Protein AF-R7TET0-F1 (afdb_monomer_lite)

Radius of gyration: 11.29 Å; chains: 1; bounding box: 26×31×24 Å

Structure (mmCIF, N/CA/C/O backbone):
data_AF-R7TET0-F1
#
_entry.id   AF-R7TET0-F1
#
loop_
_atom_site.group_PDB
_atom_site.id
_atom_site.type_symbol
_atom_site.label_atom_id
_atom_site.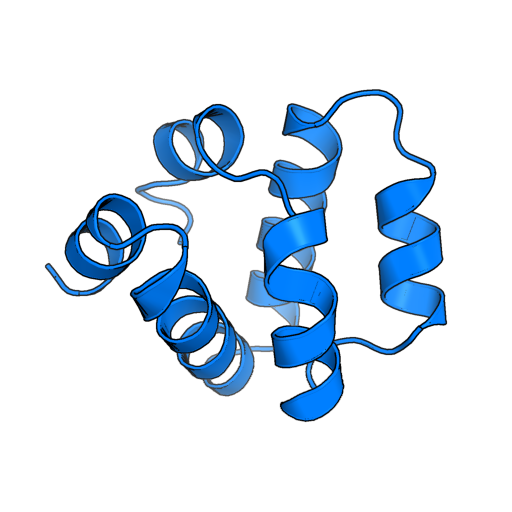label_alt_id
_atom_site.label_comp_id
_atom_site.label_asym_id
_atom_site.label_entity_id
_atom_site.label_seq_id
_atom_site.pdbx_PDB_ins_code
_atom_site.Cartn_x
_atom_site.Cartn_y
_atom_site.Cartn_z
_atom_site.occupancy
_atom_site.B_iso_or_equiv
_atom_site.auth_seq_id
_atom_site.auth_comp_id
_atom_site.auth_asym_id
_atom_site.auth_atom_id
_atom_site.pdbx_PDB_model_num
ATOM 1 N N . LEU A 1 1 ? 4.795 -9.310 4.050 1.00 79.38 1 LEU A N 1
ATOM 2 C CA . LEU A 1 1 ? 5.069 -7.906 3.653 1.00 79.38 1 LEU A CA 1
ATOM 3 C C . LEU A 1 1 ? 6.502 -7.451 3.972 1.00 79.38 1 LEU A C 1
ATOM 5 O O . LEU A 1 1 ? 7.165 -7.002 3.048 1.00 79.38 1 LEU A O 1
ATOM 9 N N . SER A 1 2 ? 7.025 -7.594 5.202 1.00 84.31 2 SER A N 1
ATOM 10 C CA . SER A 1 2 ? 8.379 -7.100 5.565 1.00 84.31 2 SER A CA 1
ATOM 11 C C . SER A 1 2 ? 9.523 -7.560 4.651 1.00 84.31 2 SER A C 1
ATOM 13 O O . SER A 1 2 ? 10.401 -6.762 4.339 1.00 84.31 2 SER A O 1
ATOM 15 N N . ARG A 1 3 ? 9.498 -8.813 4.174 1.00 89.50 3 ARG A N 1
ATOM 16 C CA . ARG A 1 3 ? 10.529 -9.366 3.271 1.00 89.50 3 ARG A CA 1
ATOM 17 C C . ARG A 1 3 ? 10.641 -8.620 1.934 1.00 89.50 3 ARG A C 1
ATOM 19 O O . ARG A 1 3 ? 11.729 -8.526 1.388 1.00 89.50 3 ARG A O 1
ATOM 26 N N . ASN A 1 4 ? 9.542 -8.031 1.460 1.00 92.81 4 ASN A N 1
ATOM 27 C CA . ASN A 1 4 ? 9.461 -7.348 0.165 1.00 92.81 4 ASN A CA 1
ATOM 28 C C . ASN A 1 4 ? 9.397 -5.818 0.314 1.00 92.81 4 ASN A C 1
ATOM 30 O O . ASN A 1 4 ? 9.128 -5.113 -0.656 1.00 92.81 4 ASN A O 1
ATOM 34 N N . LEU A 1 5 ? 9.649 -5.284 1.518 1.00 93.06 5 LEU A N 1
ATOM 35 C CA . LEU A 1 5 ? 9.438 -3.870 1.847 1.00 93.06 5 LEU A CA 1
ATOM 36 C C . LEU A 1 5 ? 10.189 -2.916 0.910 1.00 93.06 5 LEU A C 1
ATOM 38 O O . LEU A 1 5 ? 9.631 -1.906 0.492 1.00 93.06 5 LEU A O 1
ATOM 42 N N . VAL A 1 6 ? 11.437 -3.233 0.555 1.00 94.75 6 VAL A N 1
ATOM 43 C CA . VAL A 1 6 ? 12.245 -2.395 -0.347 1.00 94.75 6 VAL A CA 1
ATOM 44 C C . VAL A 1 6 ? 11.580 -2.274 -1.716 1.00 94.75 6 VAL A C 1
ATOM 46 O O . VAL A 1 6 ? 11.413 -1.165 -2.214 1.00 94.75 6 VAL A O 1
ATOM 49 N N . LYS A 1 7 ? 11.150 -3.401 -2.290 1.00 95.62 7 LYS A N 1
ATOM 50 C CA . LYS A 1 7 ? 10.513 -3.447 -3.609 1.00 95.62 7 LYS A CA 1
ATOM 51 C C . LYS A 1 7 ? 9.148 -2.759 -3.589 1.00 95.62 7 LYS A C 1
ATOM 53 O O . LYS A 1 7 ? 8.891 -1.892 -4.414 1.00 95.62 7 LYS A O 1
ATOM 58 N N . LEU A 1 8 ? 8.336 -3.051 -2.570 1.00 95.62 8 LEU A N 1
ATOM 59 C CA . LEU A 1 8 ? 7.030 -2.420 -2.380 1.00 95.62 8 LEU A CA 1
ATOM 60 C C . LEU A 1 8 ? 7.147 -0.894 -2.259 1.00 95.62 8 LEU A C 1
ATOM 62 O O . LEU A 1 8 ? 6.429 -0.175 -2.934 1.00 95.62 8 LEU A O 1
ATOM 66 N N . THR A 1 9 ? 8.070 -0.384 -1.442 1.00 95.81 9 THR A N 1
ATOM 67 C CA . THR A 1 9 ? 8.232 1.070 -1.229 1.00 95.81 9 THR A CA 1
ATOM 68 C C . THR A 1 9 ? 8.839 1.818 -2.418 1.00 95.81 9 THR A C 1
ATOM 70 O O . THR A 1 9 ? 8.698 3.039 -2.501 1.00 95.81 9 THR A O 1
ATOM 73 N N . ASN A 1 10 ? 9.518 1.114 -3.325 1.00 95.81 10 ASN A N 1
ATOM 74 C CA . ASN A 1 10 ? 10.089 1.695 -4.538 1.00 95.81 10 ASN A CA 1
ATOM 75 C C . ASN A 1 10 ? 9.095 1.743 -5.697 1.00 95.81 10 ASN A C 1
ATOM 77 O O . ASN A 1 10 ? 9.118 2.705 -6.463 1.00 95.81 10 ASN A O 1
ATOM 81 N N . ASP A 1 11 ? 8.238 0.735 -5.817 1.00 96.31 11 ASP A N 1
ATOM 82 C CA . ASP A 1 11 ? 7.414 0.568 -7.013 1.00 96.31 11 ASP A CA 1
ATOM 83 C C . ASP A 1 11 ? 5.973 1.049 -6.776 1.00 96.31 11 ASP A C 1
ATOM 85 O O . ASP A 1 11 ? 5.363 1.608 -7.682 1.00 96.31 11 ASP A O 1
ATOM 89 N N . LEU A 1 12 ? 5.448 0.923 -5.549 1.00 96.38 12 LEU A N 1
ATOM 90 C CA . LEU A 1 12 ? 4.076 1.310 -5.218 1.00 96.38 12 LEU A CA 1
ATOM 91 C C . LEU A 1 12 ? 3.914 2.832 -5.100 1.00 96.38 12 LEU A C 1
ATOM 93 O O . LEU A 1 12 ? 4.561 3.484 -4.276 1.00 96.38 12 LEU A O 1
ATOM 97 N N . ASN A 1 13 ? 2.952 3.385 -5.835 1.00 96.12 13 ASN A N 1
ATOM 98 C CA . ASN A 1 13 ? 2.289 4.634 -5.479 1.00 96.12 13 ASN A CA 1
ATOM 99 C C . ASN A 1 13 ? 0.976 4.322 -4.731 1.00 96.12 13 ASN A C 1
ATOM 101 O O . ASN A 1 13 ? 0.035 3.822 -5.344 1.00 96.12 13 ASN A O 1
ATOM 105 N N . PRO A 1 14 ? 0.870 4.626 -3.423 1.00 95.06 14 PRO A N 1
ATOM 106 C CA . PRO A 1 14 ? -0.311 4.277 -2.627 1.00 95.06 14 PRO A CA 1
ATOM 107 C C . PRO A 1 14 ? -1.632 4.846 -3.144 1.00 95.06 14 PRO A C 1
ATOM 109 O O . PRO A 1 14 ? -2.667 4.211 -2.966 1.00 95.06 14 PRO A O 1
ATOM 112 N N . ARG A 1 15 ? -1.594 6.010 -3.811 1.00 95.25 15 ARG A N 1
ATOM 113 C CA . ARG A 1 15 ? -2.792 6.668 -4.357 1.00 95.25 15 ARG A CA 1
ATOM 114 C C . ARG A 1 15 ? -3.582 5.775 -5.308 1.00 95.25 15 ARG A C 1
ATOM 116 O O . ARG A 1 15 ? -4.798 5.882 -5.350 1.00 95.25 15 ARG A O 1
ATOM 123 N N . ASP A 1 16 ? -2.903 4.875 -6.009 1.00 96.50 16 ASP A N 1
ATOM 124 C CA . ASP A 1 16 ? -3.508 4.041 -7.048 1.00 96.50 16 ASP A CA 1
ATOM 125 C C . ASP A 1 16 ? -4.361 2.892 -6.480 1.00 96.50 16 ASP A C 1
ATOM 127 O O . ASP A 1 16 ? -5.021 2.183 -7.240 1.00 96.50 16 ASP A O 1
ATOM 131 N N . ILE A 1 17 ? -4.306 2.668 -5.160 1.00 96.31 17 ILE A N 1
ATOM 132 C CA . ILE A 1 17 ? -5.008 1.568 -4.483 1.00 96.31 17 ILE A CA 1
ATOM 133 C C . ILE A 1 17 ? -5.847 2.015 -3.276 1.00 96.31 17 ILE A C 1
ATOM 135 O O . ILE A 1 17 ? -6.375 1.176 -2.547 1.00 96.31 17 ILE A O 1
ATOM 139 N N . TYR A 1 18 ? -5.954 3.322 -3.021 1.00 95.44 18 TYR A N 1
ATOM 140 C CA . TYR A 1 18 ? -6.6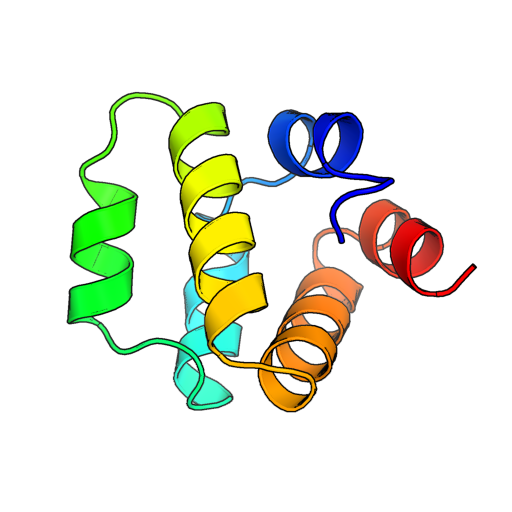91 3.853 -1.871 1.00 95.44 18 TYR A CA 1
ATOM 141 C C . TYR A 1 18 ? -8.178 3.503 -1.906 1.00 95.44 18 TYR A C 1
ATOM 143 O O . TYR A 1 18 ? -8.711 3.055 -0.891 1.00 95.44 18 TYR A O 1
ATOM 151 N N . ASP A 1 19 ? -8.822 3.628 -3.064 1.00 95.31 19 ASP A N 1
ATOM 152 C CA . ASP A 1 19 ? -10.255 3.364 -3.204 1.00 95.31 19 ASP A CA 1
ATOM 153 C C . ASP A 1 19 ? -10.587 1.903 -2.878 1.00 95.31 19 ASP A C 1
ATOM 155 O O . ASP A 1 19 ? -11.520 1.625 -2.128 1.00 95.31 19 ASP A O 1
ATOM 159 N N . GLN A 1 20 ? -9.766 0.961 -3.349 1.00 96.31 20 GLN A N 1
ATOM 160 C CA . GLN A 1 20 ? -9.908 -0.468 -3.064 1.00 96.31 20 GLN A CA 1
ATOM 161 C C . GLN A 1 20 ? -9.692 -0.767 -1.574 1.00 96.31 20 GLN A C 1
ATOM 163 O O . GLN A 1 20 ? -10.383 -1.605 -0.991 1.00 96.31 20 GLN A O 1
ATOM 168 N N . LEU A 1 21 ? -8.749 -0.073 -0.934 1.00 96.00 21 LEU A N 1
ATOM 169 C CA . LEU A 1 21 ? -8.468 -0.221 0.492 1.00 96.00 21 LEU A CA 1
ATOM 170 C C . LEU A 1 21 ? -9.577 0.367 1.383 1.00 96.00 21 LEU A C 1
ATOM 172 O O . LEU A 1 21 ? -9.850 -0.198 2.448 1.00 96.00 21 LEU A O 1
ATOM 176 N N . ILE A 1 22 ? -10.238 1.446 0.949 1.00 96.44 22 ILE A N 1
ATOM 177 C CA . ILE A 1 22 ? -11.449 1.983 1.594 1.00 96.44 22 ILE A CA 1
ATOM 178 C C . ILE A 1 22 ? -12.614 1.021 1.395 1.00 96.44 22 ILE A C 1
ATOM 180 O O . ILE A 1 22 ? -13.263 0.628 2.362 1.00 96.44 22 ILE A O 1
ATOM 184 N N . GLN A 1 23 ? -12.854 0.594 0.154 1.00 96.19 23 GLN A N 1
ATOM 185 C CA . GLN A 1 23 ? -13.946 -0.312 -0.191 1.00 96.19 23 GLN A CA 1
ATOM 186 C C . GLN A 1 23 ? -13.845 -1.641 0.573 1.00 96.19 23 GLN A C 1
ATOM 188 O O . GLN A 1 23 ? -14.854 -2.173 1.029 1.00 96.19 23 GLN A O 1
ATOM 193 N N . GLY A 1 24 ? -12.630 -2.161 0.770 1.00 94.19 24 GLY A N 1
ATOM 194 C CA . GLY A 1 24 ? -12.378 -3.352 1.586 1.00 94.19 24 GLY A CA 1
ATOM 195 C C . GLY A 1 24 ? -12.479 -3.133 3.103 1.00 94.19 24 GLY A C 1
ATOM 196 O O . GLY A 1 24 ? -12.279 -4.080 3.871 1.00 94.19 24 GLY A O 1
ATOM 197 N N . GLY A 1 25 ? -12.772 -1.907 3.550 1.00 94.38 25 GLY A N 1
ATOM 198 C CA . GLY A 1 25 ? -12.903 -1.526 4.957 1.00 94.38 25 GLY A CA 1
ATOM 199 C C . GLY A 1 25 ? -11.582 -1.550 5.725 1.00 94.38 25 GLY A C 1
ATOM 200 O O . GLY A 1 25 ? -11.583 -1.713 6.944 1.00 94.38 25 GLY A O 1
ATOM 201 N N . ILE A 1 26 ? -10.449 -1.458 5.023 1.00 95.56 26 ILE A N 1
ATOM 202 C CA . ILE A 1 26 ? -9.121 -1.493 5.642 1.00 95.56 26 ILE A CA 1
ATOM 203 C C . ILE A 1 26 ? -8.690 -0.094 6.058 1.00 95.56 26 ILE A C 1
ATOM 205 O O . ILE A 1 26 ? -8.103 0.053 7.127 1.00 95.56 26 ILE A O 1
ATOM 209 N N . PHE A 1 27 ? -8.988 0.922 5.252 1.00 95.25 27 PHE A N 1
ATOM 210 C CA . PHE A 1 27 ? -8.665 2.320 5.529 1.00 95.25 27 PHE A CA 1
ATOM 211 C C . PHE A 1 27 ? -9.937 3.164 5.598 1.00 95.25 27 PHE A C 1
ATOM 213 O O . PHE A 1 27 ? -10.887 2.925 4.857 1.00 95.25 27 PHE A O 1
ATOM 220 N N . THR A 1 28 ? -9.947 4.156 6.484 1.00 95.56 28 THR A N 1
ATOM 221 C CA . THR A 1 28 ? -10.896 5.274 6.407 1.00 95.56 28 THR A CA 1
ATOM 222 C C . THR A 1 28 ? -10.329 6.381 5.514 1.00 95.56 28 THR A C 1
ATOM 224 O O . THR A 1 28 ? -9.146 6.364 5.161 1.00 95.56 28 THR A O 1
ATOM 227 N N . TYR A 1 29 ? -11.157 7.368 5.164 1.00 95.06 29 TYR A N 1
ATOM 228 C CA . TYR A 1 29 ? -10.679 8.576 4.485 1.00 95.06 29 TYR A CA 1
ATOM 229 C C . TYR A 1 29 ? -9.619 9.311 5.321 1.00 95.06 29 TYR A C 1
ATOM 231 O O . TYR A 1 29 ? -8.585 9.687 4.774 1.00 95.06 29 TYR A O 1
ATOM 239 N N . ASP A 1 30 ? -9.808 9.397 6.640 1.00 95.56 30 ASP A N 1
ATOM 240 C CA . ASP A 1 30 ? -8.847 10.019 7.562 1.00 95.56 30 ASP A CA 1
ATOM 241 C C . ASP A 1 30 ? -7.493 9.288 7.574 1.00 95.56 30 ASP A C 1
ATOM 243 O O . ASP A 1 30 ? -6.435 9.921 7.548 1.00 95.56 30 ASP A O 1
ATOM 247 N N . ASP A 1 31 ? -7.501 7.945 7.557 1.00 93.69 31 ASP A N 1
ATOM 248 C CA . ASP A 1 31 ? -6.262 7.161 7.484 1.00 93.69 31 ASP A CA 1
ATOM 249 C C . ASP A 1 31 ? -5.482 7.500 6.191 1.00 93.69 31 ASP A C 1
ATOM 251 O O . ASP A 1 31 ? -4.250 7.600 6.192 1.00 93.69 31 ASP A O 1
ATOM 255 N N . ILE A 1 32 ? -6.193 7.680 5.072 1.00 94.56 32 ILE A N 1
ATOM 256 C CA . ILE A 1 32 ? -5.603 8.021 3.771 1.00 94.56 32 ILE A CA 1
ATOM 257 C C .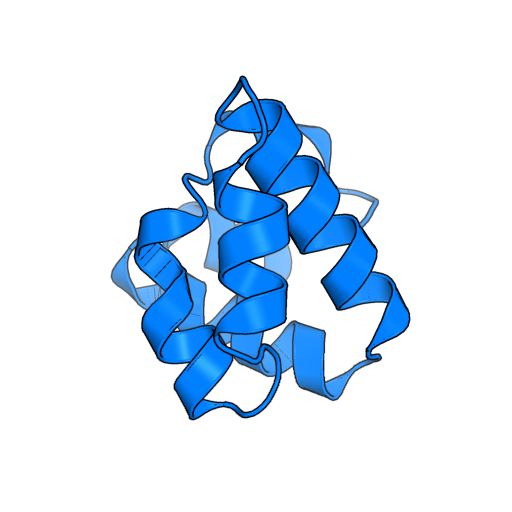 ILE A 1 32 ? -5.133 9.468 3.715 1.00 94.56 32 ILE A C 1
ATOM 259 O O . ILE A 1 32 ? -4.086 9.728 3.118 1.00 94.56 32 ILE A O 1
ATOM 263 N N . GLU A 1 33 ? -5.856 10.402 4.323 1.00 95.31 33 GLU A N 1
ATOM 264 C CA . GLU A 1 33 ? -5.437 11.797 4.426 1.00 95.31 33 GLU A CA 1
ATOM 265 C C . GLU A 1 33 ? -4.121 11.902 5.206 1.00 95.31 33 GLU A C 1
ATOM 267 O O . GLU A 1 33 ? -3.155 12.493 4.716 1.00 95.31 33 GLU A O 1
ATOM 272 N N . MET A 1 34 ? -4.025 11.214 6.351 1.00 94.62 34 MET A N 1
ATOM 273 C CA . MET A 1 34 ? -2.800 11.149 7.151 1.00 94.62 34 MET A CA 1
ATOM 274 C C . MET A 1 34 ? -1.606 10.639 6.332 1.00 94.62 34 MET A C 1
ATOM 276 O O . MET A 1 34 ? -0.515 11.206 6.402 1.00 94.62 34 MET A O 1
ATOM 280 N N . ILE A 1 35 ? -1.791 9.577 5.542 1.00 95.00 35 ILE A N 1
ATOM 281 C CA . ILE A 1 35 ? -0.726 9.055 4.675 1.00 95.00 35 ILE A CA 1
ATOM 282 C C . ILE A 1 35 ? -0.432 10.043 3.542 1.00 95.00 35 ILE A C 1
ATOM 284 O O . ILE A 1 35 ? 0.725 10.302 3.221 1.00 95.00 35 ILE A O 1
ATOM 288 N N . SER A 1 36 ? -1.458 10.625 2.929 1.00 92.75 36 SER A N 1
ATOM 289 C CA . SER A 1 36 ? -1.320 11.516 1.774 1.00 92.75 36 SER A CA 1
ATOM 290 C C . SER A 1 36 ? -0.561 12.802 2.082 1.00 92.75 36 SER A C 1
ATOM 292 O O . SER A 1 36 ? 0.074 13.326 1.162 1.00 92.75 36 SER A O 1
ATOM 294 N N . ASN A 1 37 ? -0.568 13.236 3.343 1.00 95.06 37 ASN A N 1
ATOM 295 C CA . ASN A 1 37 ? 0.163 14.397 3.850 1.00 95.06 37 ASN A CA 1
ATOM 296 C C . ASN A 1 37 ? 1.669 14.164 4.058 1.00 95.06 37 ASN A C 1
ATOM 298 O O . ASN A 1 37 ? 2.378 15.101 4.402 1.00 95.06 37 ASN A O 1
ATOM 302 N N . MET A 1 38 ? 2.184 12.950 3.840 1.00 95.38 38 MET A N 1
ATOM 303 C CA . MET A 1 38 ? 3.633 12.712 3.865 1.00 95.38 38 MET A CA 1
ATOM 304 C C . MET A 1 38 ? 4.331 13.307 2.634 1.00 95.38 38 MET A C 1
ATOM 306 O O . MET A 1 38 ? 3.714 13.493 1.581 1.00 95.38 38 MET A O 1
ATOM 310 N N . ASP A 1 39 ? 5.636 13.542 2.732 1.00 94.00 39 ASP A N 1
ATOM 311 C CA . ASP A 1 39 ? 6.374 14.278 1.704 1.00 94.00 39 ASP A CA 1
ATOM 312 C C . ASP A 1 39 ? 6.625 13.428 0.455 1.00 94.00 39 ASP A C 1
ATOM 314 O O . ASP A 1 39 ? 6.311 13.828 -0.669 1.00 94.00 39 ASP A O 1
ATOM 318 N N . THR A 1 40 ? 7.137 12.207 0.626 1.00 96.06 40 THR A N 1
ATOM 319 C CA . THR A 1 40 ? 7.568 11.378 -0.509 1.00 96.06 40 THR A CA 1
ATOM 320 C C . THR A 1 40 ? 6.651 10.185 -0.770 1.00 96.06 40 THR A C 1
ATOM 322 O O . THR A 1 40 ? 6.093 9.575 0.141 1.00 96.06 40 THR A O 1
ATOM 325 N N . ARG A 1 41 ? 6.550 9.755 -2.040 1.00 96.44 41 ARG A N 1
ATOM 326 C CA . ARG A 1 41 ? 5.847 8.508 -2.417 1.00 96.44 41 ARG A CA 1
ATOM 327 C C . ARG A 1 41 ? 6.347 7.307 -1.605 1.00 96.44 41 ARG A C 1
ATOM 329 O O . ARG A 1 41 ? 5.555 6.471 -1.178 1.00 96.44 41 ARG A O 1
ATOM 336 N N . ARG A 1 42 ? 7.663 7.239 -1.382 1.00 96.00 42 ARG A N 1
ATOM 337 C CA . ARG A 1 42 ? 8.311 6.156 -0.635 1.00 96.00 42 ARG A CA 1
ATOM 338 C C . ARG A 1 42 ? 7.868 6.137 0.829 1.00 96.00 42 ARG A C 1
ATOM 340 O O . ARG A 1 42 ? 7.569 5.063 1.345 1.00 96.00 42 ARG A O 1
ATOM 347 N N . GLU A 1 43 ? 7.792 7.293 1.487 1.00 96.38 43 GLU A N 1
ATOM 348 C CA . GLU A 1 43 ? 7.289 7.397 2.864 1.00 96.38 43 GLU A CA 1
ATOM 349 C C . GLU A 1 43 ? 5.817 7.013 2.959 1.00 96.38 43 GLU A C 1
ATOM 351 O O . GLU A 1 43 ? 5.458 6.229 3.837 1.00 96.38 43 GLU A O 1
ATOM 356 N N . LYS A 1 44 ? 4.991 7.461 2.004 1.00 97.25 44 LYS A N 1
ATOM 357 C CA . LYS A 1 44 ? 3.577 7.061 1.909 1.00 97.25 44 LYS A CA 1
ATOM 358 C C . LYS A 1 44 ? 3.443 5.548 1.825 1.00 97.25 44 LYS A C 1
ATOM 360 O O . LYS A 1 44 ? 2.699 4.946 2.595 1.00 97.25 44 LYS A O 1
ATOM 365 N N . ALA A 1 45 ? 4.197 4.921 0.923 1.00 96.75 45 ALA A N 1
ATOM 366 C CA . ALA A 1 45 ? 4.182 3.473 0.745 1.00 96.75 45 ALA A CA 1
ATOM 367 C C . ALA A 1 45 ? 4.671 2.745 2.003 1.00 96.75 45 ALA A C 1
ATOM 369 O O . ALA A 1 45 ? 4.069 1.758 2.426 1.00 96.75 45 ALA A O 1
ATOM 370 N N . LEU A 1 46 ? 5.723 3.251 2.649 1.00 95.81 46 LEU A N 1
ATOM 371 C CA . LEU A 1 46 ? 6.226 2.688 3.898 1.00 95.81 46 LEU A CA 1
ATOM 372 C C . LEU A 1 46 ? 5.175 2.767 5.010 1.00 95.81 46 LEU A C 1
ATOM 374 O O . LEU A 1 46 ? 4.957 1.778 5.714 1.00 95.81 46 LEU A O 1
ATOM 378 N N . GLN A 1 47 ? 4.519 3.916 5.171 1.00 95.94 47 GLN A N 1
ATOM 379 C CA . GLN A 1 47 ? 3.487 4.094 6.184 1.00 95.94 47 GLN A CA 1
ATOM 380 C C . GLN A 1 47 ? 2.273 3.211 5.911 1.00 95.94 47 GLN A C 1
ATOM 382 O O . GLN A 1 47 ? 1.807 2.536 6.828 1.00 95.94 47 GLN A O 1
ATOM 387 N N . LEU A 1 48 ? 1.812 3.148 4.662 1.00 95.81 48 LEU A N 1
ATOM 388 C CA . LEU A 1 48 ? 0.741 2.249 4.245 1.00 95.81 48 LEU A CA 1
ATOM 389 C C . LEU A 1 48 ? 1.045 0.806 4.676 1.00 95.81 48 LEU A C 1
ATOM 391 O O . LEU A 1 48 ? 0.243 0.174 5.362 1.00 95.81 48 LEU A O 1
ATOM 395 N N . ILE A 1 49 ? 2.240 0.302 4.349 1.00 95.00 49 ILE A N 1
ATOM 396 C CA . ILE A 1 49 ? 2.664 -1.065 4.686 1.00 95.00 49 ILE A CA 1
ATOM 397 C C . ILE A 1 49 ? 2.751 -1.271 6.205 1.00 95.00 49 ILE A C 1
ATOM 399 O O . ILE A 1 49 ? 2.409 -2.352 6.694 1.00 95.00 49 ILE A O 1
ATOM 403 N N . LYS A 1 50 ? 3.185 -0.263 6.974 1.00 93.31 50 LYS A N 1
ATOM 404 C CA . LYS A 1 50 ? 3.193 -0.320 8.447 1.00 93.31 50 LYS A CA 1
ATOM 405 C C . LYS A 1 50 ? 1.779 -0.430 9.018 1.00 93.31 50 LYS A C 1
ATOM 407 O O . LYS A 1 50 ? 1.566 -1.228 9.928 1.00 93.31 50 LYS A O 1
ATOM 412 N N . VAL A 1 51 ? 0.826 0.342 8.496 1.00 92.88 51 VAL A N 1
ATOM 413 C CA . VAL A 1 51 ? -0.577 0.289 8.933 1.00 92.88 51 VAL A CA 1
ATOM 414 C C . VAL A 1 51 ? -1.193 -1.066 8.583 1.00 92.88 51 VAL A C 1
ATOM 416 O O . VAL A 1 51 ? -1.780 -1.705 9.454 1.00 92.88 51 VAL A O 1
ATOM 419 N N . LEU A 1 52 ? -0.972 -1.560 7.362 1.00 93.62 52 LEU A N 1
ATOM 420 C CA . LEU A 1 52 ? -1.435 -2.880 6.923 1.00 93.62 52 LEU A CA 1
ATOM 421 C C . LEU A 1 52 ? -0.939 -4.010 7.837 1.00 93.62 52 LEU A C 1
ATOM 423 O O . LEU A 1 52 ? -1.726 -4.872 8.218 1.00 93.62 52 LEU A O 1
ATOM 427 N N . HIS A 1 53 ? 0.329 -3.977 8.268 1.00 90.12 53 HIS A N 1
ATOM 428 C CA . HIS A 1 53 ? 0.854 -4.962 9.225 1.00 90.12 53 HIS A CA 1
ATOM 429 C C . HIS A 1 53 ? 0.113 -4.963 10.568 1.00 90.12 53 HIS A C 1
ATOM 431 O O . HIS A 1 53 ? -0.004 -6.018 11.185 1.00 90.12 53 HIS A O 1
ATOM 437 N N . ARG A 1 54 ? -0.372 -3.806 11.036 1.00 91.38 54 ARG A N 1
ATOM 438 C CA . ARG A 1 54 ? -1.087 -3.692 12.319 1.00 91.38 54 ARG A CA 1
ATOM 439 C C . ARG A 1 54 ? -2.538 -4.162 12.226 1.00 91.38 54 ARG A C 1
ATOM 441 O O . ARG A 1 54 ? -3.060 -4.672 13.209 1.00 91.38 54 ARG A O 1
ATOM 448 N N . LYS A 1 55 ? -3.180 -3.996 11.063 1.00 89.75 55 LYS A N 1
ATOM 449 C CA . LYS A 1 55 ? -4.596 -4.350 10.842 1.00 89.75 55 LYS A CA 1
ATOM 450 C C . LYS A 1 55 ? -4.831 -5.856 10.611 1.00 89.75 55 LYS A C 1
ATOM 452 O O . LYS A 1 55 ? -5.977 -6.298 10.606 1.00 89.75 55 LYS A O 1
ATOM 457 N N . GLY A 1 56 ? -3.768 -6.655 10.487 1.00 86.25 56 GLY A N 1
ATOM 458 C CA . GLY A 1 56 ? -3.834 -8.121 10.492 1.00 86.25 56 GLY A CA 1
ATOM 459 C C . GLY A 1 56 ? -4.097 -8.769 9.121 1.00 86.25 56 GLY A C 1
ATOM 460 O O . GLY A 1 56 ? -4.038 -8.097 8.091 1.00 86.25 56 GLY A O 1
ATOM 461 N N . PRO A 1 57 ? -4.370 -10.089 9.079 1.00 89.94 57 PRO A N 1
ATOM 462 C CA . PRO A 1 57 ? -4.367 -10.877 7.839 1.00 89.94 57 PRO A CA 1
ATOM 463 C C . PRO A 1 57 ? -5.355 -10.396 6.769 1.00 89.94 57 PRO A C 1
ATOM 465 O O . PRO A 1 57 ? -4.980 -10.282 5.607 1.00 89.94 57 PRO A O 1
ATOM 468 N N . LYS A 1 58 ? -6.577 -10.003 7.159 1.00 92.56 58 LYS A N 1
ATOM 469 C CA . LYS A 1 58 ? -7.589 -9.484 6.219 1.00 92.56 58 LYS A CA 1
ATOM 470 C C . LYS A 1 58 ? -7.082 -8.266 5.437 1.00 92.56 58 LYS A C 1
ATOM 472 O O . LYS A 1 58 ? -7.370 -8.123 4.253 1.00 92.56 58 LYS A O 1
ATOM 477 N N . ALA A 1 59 ? -6.313 -7.392 6.089 1.00 94.44 59 ALA A N 1
ATOM 478 C CA . ALA A 1 59 ? -5.743 -6.215 5.444 1.00 94.44 59 ALA A CA 1
ATOM 479 C C . ALA A 1 59 ? -4.715 -6.592 4.373 1.00 94.44 59 ALA A C 1
ATOM 481 O O . ALA A 1 59 ? -4.643 -5.937 3.337 1.00 94.44 59 ALA A O 1
ATOM 482 N N . PHE A 1 60 ? -3.950 -7.662 4.605 1.00 93.94 60 PHE A N 1
ATOM 483 C CA . PHE A 1 60 ? -3.008 -8.178 3.621 1.00 93.94 60 PHE A CA 1
ATOM 484 C C . PHE A 1 60 ? -3.717 -8.724 2.380 1.00 93.94 60 PHE A C 1
ATOM 486 O O . PHE A 1 60 ? -3.282 -8.414 1.275 1.00 93.94 60 PHE A O 1
ATOM 493 N N . ASP A 1 61 ? -4.807 -9.476 2.548 1.00 94.38 61 ASP A N 1
ATOM 494 C CA . ASP A 1 61 ? -5.558 -10.033 1.418 1.00 94.38 61 ASP A CA 1
ATOM 495 C C . ASP A 1 61 ? -6.154 -8.938 0.531 1.00 94.38 61 ASP A C 1
ATOM 497 O O . ASP A 1 61 ? -5.906 -8.922 -0.672 1.00 94.38 61 ASP A O 1
ATOM 501 N N . VAL A 1 62 ? -6.844 -7.962 1.132 1.00 95.94 62 VAL A N 1
ATOM 502 C CA . VAL A 1 62 ? -7.412 -6.823 0.391 1.00 95.94 62 VAL A CA 1
ATOM 503 C C . VAL A 1 62 ? -6.315 -6.008 -0.297 1.00 95.94 62 VAL A C 1
ATOM 505 O O . VAL A 1 62 ? -6.459 -5.635 -1.458 1.00 95.94 62 VAL A O 1
ATOM 508 N N . PHE A 1 63 ? -5.203 -5.741 0.395 1.00 96.19 63 PHE A N 1
ATOM 509 C CA . PHE A 1 63 ? -4.068 -5.034 -0.194 1.00 96.19 63 PHE A CA 1
ATOM 510 C C . PHE A 1 63 ? -3.490 -5.781 -1.394 1.00 96.19 63 PHE A C 1
ATOM 512 O O . PHE A 1 63 ? -3.267 -5.173 -2.438 1.00 96.19 63 PHE A O 1
ATOM 519 N N . ARG A 1 64 ? -3.259 -7.090 -1.261 1.00 95.50 64 ARG A N 1
ATOM 520 C CA . ARG A 1 64 ? -2.759 -7.923 -2.353 1.00 95.50 64 ARG A CA 1
ATOM 521 C C . ARG A 1 64 ? -3.716 -7.843 -3.540 1.00 95.50 64 ARG A C 1
ATOM 523 O O . ARG A 1 64 ? -3.270 -7.561 -4.645 1.00 95.50 64 ARG A O 1
ATOM 530 N N . ASP A 1 65 ? -5.013 -8.011 -3.321 1.00 95.75 65 ASP A N 1
ATOM 531 C CA . ASP A 1 65 ? -5.999 -8.001 -4.404 1.00 95.75 65 ASP A CA 1
ATOM 532 C C . ASP A 1 65 ? -6.091 -6.628 -5.096 1.00 95.75 65 ASP A C 1
ATOM 534 O O . ASP A 1 65 ? -6.211 -6.566 -6.320 1.00 95.75 65 ASP A O 1
ATOM 538 N N . ALA A 1 66 ? -5.917 -5.528 -4.354 1.00 96.25 66 ALA A N 1
ATOM 539 C CA . ALA A 1 66 ? -5.854 -4.178 -4.916 1.00 96.25 66 ALA A CA 1
ATOM 540 C C . ALA A 1 66 ? -4.656 -3.966 -5.865 1.00 96.25 66 ALA A C 1
ATOM 542 O O . ALA A 1 66 ? -4.736 -3.160 -6.792 1.00 96.25 66 ALA A O 1
ATOM 543 N N . LEU A 1 67 ? -3.558 -4.709 -5.682 1.00 96.88 67 LEU A N 1
ATOM 544 C CA . LEU A 1 67 ? -2.390 -4.649 -6.568 1.00 96.88 67 LEU A CA 1
ATOM 545 C C . LEU A 1 67 ? -2.605 -5.385 -7.893 1.00 96.88 67 LEU A C 1
ATOM 547 O O . LEU A 1 67 ? -1.872 -5.123 -8.841 1.00 96.88 67 LEU A O 1
ATOM 551 N N . LYS A 1 68 ? -3.581 -6.293 -7.989 1.00 95.00 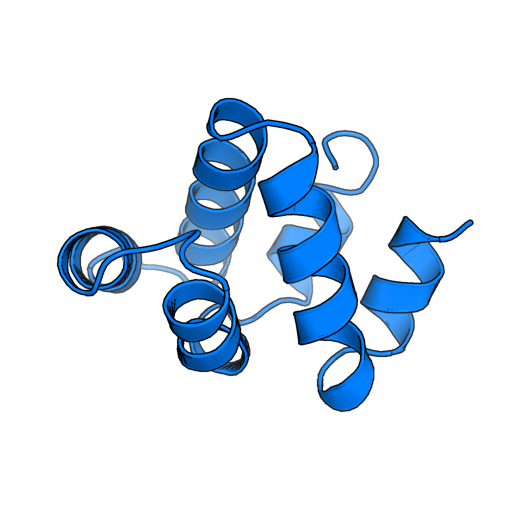68 LYS A N 1
ATOM 552 C CA . LYS A 1 68 ? -3.712 -7.216 -9.127 1.00 95.00 68 LYS A CA 1
ATOM 553 C C . LYS A 1 68 ? -3.823 -6.502 -10.478 1.00 95.00 68 LYS A C 1
ATOM 555 O O . LYS A 1 68 ? -3.231 -6.955 -11.453 1.00 95.00 68 LYS A O 1
ATOM 560 N N . SER A 1 69 ? -4.556 -5.391 -10.526 1.00 90.69 69 SER A N 1
ATOM 561 C CA . SER A 1 69 ? -4.784 -4.640 -11.767 1.00 90.69 69 SER A CA 1
ATOM 562 C C . SER A 1 69 ? -3.669 -3.636 -12.066 1.00 90.69 69 SER A C 1
ATOM 564 O O . SER A 1 69 ? -3.210 -3.552 -13.201 1.00 90.69 69 SER A O 1
ATOM 566 N N . SER A 1 70 ? -3.224 -2.881 -11.059 1.00 93.75 70 SER A N 1
ATOM 567 C CA . SER A 1 70 ? -2.293 -1.756 -11.254 1.00 93.75 70 SER A CA 1
ATOM 568 C C . SER A 1 70 ? -0.819 -2.158 -11.123 1.00 93.75 70 SER A C 1
ATOM 570 O O . SER A 1 70 ? 0.058 -1.523 -11.699 1.00 93.75 70 SER A O 1
ATOM 572 N N . TYR A 1 71 ? -0.535 -3.226 -10.375 1.00 96.38 71 TYR A N 1
ATOM 573 C CA . TYR A 1 71 ? 0.809 -3.687 -10.027 1.00 96.38 71 TYR A CA 1
ATOM 574 C C . TYR A 1 71 ? 0.911 -5.223 -10.073 1.00 96.38 71 TYR A C 1
ATOM 576 O O . TYR A 1 71 ? 1.233 -5.847 -9.055 1.00 96.38 71 TYR A O 1
ATOM 584 N N . PRO A 1 72 ? 0.684 -5.866 -11.236 1.00 95.56 72 PRO A N 1
ATOM 585 C CA . PRO A 1 72 ? 0.691 -7.329 -11.345 1.00 95.56 72 PRO A CA 1
ATOM 586 C C . PRO A 1 72 ? 2.010 -7.954 -10.861 1.00 95.56 72 PRO A C 1
ATOM 588 O O . PRO A 1 72 ? 1.999 -8.954 -10.153 1.00 95.56 72 PRO A O 1
ATOM 591 N N . HIS A 1 73 ? 3.145 -7.297 -11.112 1.00 95.44 73 HIS A N 1
ATOM 592 C CA . HIS A 1 73 ? 4.453 -7.734 -10.613 1.00 95.44 73 HIS A CA 1
ATOM 593 C C . HIS A 1 73 ? 4.570 -7.702 -9.075 1.00 95.44 73 HIS A C 1
ATOM 595 O O . HIS A 1 73 ? 5.258 -8.538 -8.495 1.00 95.44 73 HIS A O 1
ATOM 601 N N . LEU A 1 74 ? 3.909 -6.756 -8.389 1.00 96.56 74 LEU A N 1
ATOM 602 C CA . LEU A 1 74 ? 3.867 -6.736 -6.920 1.00 96.56 74 LEU A CA 1
ATOM 603 C C . LEU A 1 74 ? 2.870 -7.760 -6.377 1.00 96.56 74 LEU A C 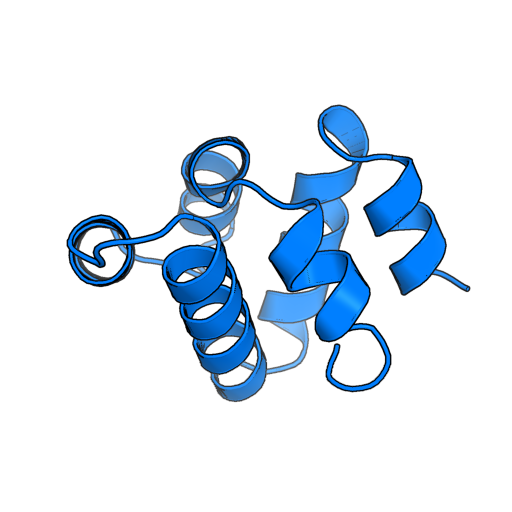1
ATOM 605 O O . LEU A 1 74 ? 3.123 -8.344 -5.327 1.00 96.56 74 LEU A O 1
ATOM 609 N N . TYR A 1 75 ? 1.763 -7.998 -7.083 1.00 96.44 75 TYR A N 1
ATOM 610 C CA . TYR A 1 75 ? 0.821 -9.067 -6.753 1.00 96.44 75 TYR A CA 1
ATOM 611 C C . TYR A 1 75 ? 1.508 -10.441 -6.786 1.00 96.44 75 TYR A C 1
ATOM 613 O O . TYR A 1 75 ? 1.441 -11.191 -5.811 1.00 96.44 75 TYR A O 1
ATOM 621 N N . GLU A 1 76 ? 2.230 -10.739 -7.867 1.00 95.25 76 GLU A N 1
ATOM 622 C CA . GLU A 1 76 ? 2.998 -11.978 -8.022 1.00 95.25 76 GLU A CA 1
ATOM 623 C C . GLU A 1 76 ? 4.076 -12.114 -6.940 1.00 95.25 76 GLU A C 1
A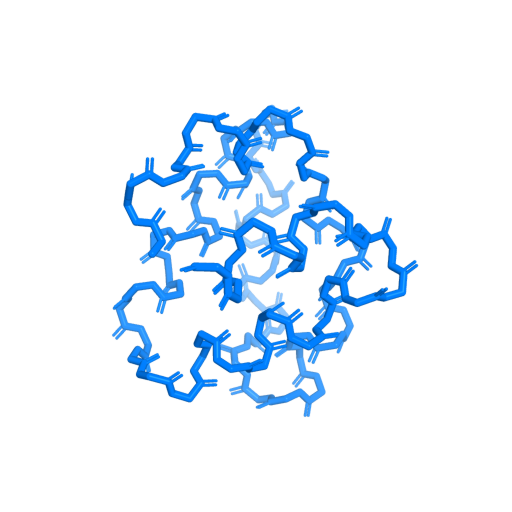TOM 625 O O . GLU A 1 76 ? 4.147 -13.143 -6.271 1.00 95.25 76 GLU A O 1
ATOM 630 N N . LEU A 1 77 ? 4.839 -11.045 -6.677 1.00 94.56 77 LEU A N 1
ATOM 631 C CA . LEU A 1 77 ? 5.861 -10.999 -5.621 1.00 94.56 77 LEU A CA 1
ATOM 632 C C . LEU A 1 77 ? 5.316 -11.329 -4.219 1.00 94.56 77 LEU A C 1
ATOM 634 O O . LEU A 1 77 ? 6.069 -11.753 -3.343 1.00 94.56 77 LEU A O 1
ATOM 638 N N . LEU A 1 78 ? 4.033 -11.065 -3.971 1.00 91.81 78 LEU A N 1
ATOM 639 C CA . LEU A 1 78 ? 3.371 -11.328 -2.691 1.00 91.81 78 LEU A CA 1
ATOM 640 C C . LEU A 1 78 ? 2.626 -12.664 -2.644 1.00 91.81 78 LEU A C 1
ATOM 642 O O . LEU A 1 78 ? 2.139 -13.028 -1.572 1.00 91.81 78 LEU A O 1
ATOM 646 N N . THR A 1 79 ? 2.514 -13.348 -3.781 1.00 88.56 79 THR A N 1
ATOM 647 C CA . THR A 1 79 ? 1.835 -14.644 -3.920 1.00 88.56 79 THR A CA 1
ATOM 648 C C . THR A 1 79 ? 2.832 -15.805 -4.011 1.00 88.56 79 THR A C 1
ATOM 650 O O . THR A 1 79 ? 2.465 -16.935 -3.694 1.00 88.56 79 THR A O 1
ATOM 653 N N . ALA A 1 80 ? 4.075 -15.522 -4.415 1.00 74.75 80 ALA A N 1
ATOM 654 C CA . ALA A 1 80 ? 5.211 -16.445 -4.372 1.00 74.75 80 ALA A CA 1
ATOM 655 C C . ALA A 1 80 ? 5.724 -16.685 -2.940 1.00 74.75 80 ALA A C 1
ATOM 657 O O . ALA A 1 80 ? 6.115 -17.839 -2.655 1.00 74.75 80 ALA A O 1
#

Foldseek 3Di:
DVVCLVVQLVPDQVVQQVVLCVVLVLDDPVNLVVLVPDDDSSSSSNVLVVSLVVSDDSSVVSVLVSCVPVPVVVNVVSVD

Sequence (80 aa):
LSRNLVKLTNDLNPRDIYDQLIQGGIFTYDDIEMISNMDTRREKALQLIKVLHRKGPKAFDVFRDALKSSYPHLYELLTA

pLDDT: mean 94.07, std 3.63, range [74.75, 97.25]

InterPro domains:
  IPR001315 CARD domain [PF00619] (1-79)
  IPR001315 CARD domain [PS50209] (1-80)
  IPR001315 CARD domain [SM00114] (1-80)
  IPR011029 Death-like domain superfamily [G3DSA:1.10.533.10] (1-80)
  IPR011029 Death-like domain superfamily [SSF47986] (1-79)
  IPR037939 Death domain-containing protein CRADD [PTHR15034] (1-79)

Secondary structure (DSSP, 8-state):
-GGGHHHHHHH--GGGGHHHHHHTTS--HHHHHHHHTSSSHHHHHHHHHHHHHHH-HHHHHHHHHHHHHH-HHHHHHHH-

Organism: Capitella teleta (NCBI:txid283909)